Protein AF-A0A1B8NY16-F1 (afdb_monomer)

pLDDT: mean 71.14, std 13.87, range [37.94, 90.0]

InterPro domains:
  IPR021877 Protein of unknown function DUF3487 [PF11990] (3-83)
  IPR021877 Protein of unknown function DUF3487 [TIGR03750] (4-84)

Mean predicted aligned error: 12.6 Å

Radius of gyration: 19.55 Å; Cα contacts (8 Å, |Δi|>4): 75; chains: 1; bounding box: 52×28×58 Å

Organism: Halomonas elongata (NCBI:txid2746)

Foldseek 3Di:
DDDDPDPDPVVVPQDDDALRDHPVRLVVLLVVQLVVQQVVQVVVCVVVVNPVSRVVSSNVSSVVSRVVVSVVVNVVPVPDDDDPPVLVVVVVPDVPSVVVVVPD

Structure (mmCIF, N/CA/C/O backbone):
data_AF-A0A1B8NY16-F1
#
_entry.id   AF-A0A1B8NY16-F1
#
loop_
_atom_site.group_PDB
_atom_site.id
_atom_site.type_symbol
_atom_site.label_atom_id
_atom_site.label_alt_id
_atom_site.label_comp_id
_atom_site.label_asym_id
_atom_site.label_entity_id
_atom_site.label_seq_id
_atom_site.pdbx_PDB_ins_code
_atom_site.Cartn_x
_atom_site.Cartn_y
_atom_site.Cartn_z
_atom_site.occupancy
_atom_site.B_iso_or_equiv
_atom_site.auth_seq_id
_atom_site.auth_comp_id
_atom_site.auth_asym_id
_atom_site.auth_atom_id
_atom_site.pdbx_PDB_model_num
ATOM 1 N N . MET A 1 1 ? -39.351 17.097 30.750 1.00 46.84 1 MET A N 1
ATOM 2 C CA . MET A 1 1 ? -38.099 17.692 30.236 1.00 46.84 1 MET A CA 1
ATOM 3 C C . MET A 1 1 ? -37.035 16.610 30.277 1.00 46.84 1 MET A C 1
ATOM 5 O O . MET A 1 1 ? -36.627 16.229 31.364 1.00 46.84 1 MET A O 1
ATOM 9 N N . ALA A 1 2 ? -36.717 16.003 29.133 1.00 59.28 2 ALA A N 1
ATOM 10 C CA . ALA A 1 2 ? -35.856 14.825 29.070 1.00 59.28 2 ALA A CA 1
ATOM 11 C C . ALA A 1 2 ? -34.379 15.235 29.157 1.00 59.28 2 ALA A C 1
ATOM 13 O O . ALA A 1 2 ? -33.905 15.993 28.313 1.00 59.28 2 ALA A O 1
ATOM 14 N N . THR A 1 3 ? -33.670 14.742 30.174 1.00 62.75 3 THR A N 1
ATOM 15 C CA . THR A 1 3 ? -32.211 14.853 30.256 1.00 62.75 3 THR A CA 1
ATOM 16 C C . THR A 1 3 ? -31.618 13.684 29.479 1.00 62.75 3 THR A C 1
ATOM 18 O O . THR A 1 3 ? -31.992 12.531 29.686 1.00 62.75 3 THR A O 1
ATOM 21 N N . ILE A 1 4 ? -30.761 13.981 28.514 1.00 62.47 4 ILE A N 1
ATOM 22 C CA . ILE A 1 4 ? -30.123 12.970 27.681 1.00 62.47 4 ILE A CA 1
ATOM 23 C C . ILE A 1 4 ? -28.905 12.433 28.444 1.00 62.47 4 ILE A C 1
ATOM 25 O O . ILE A 1 4 ? -27.907 13.128 28.615 1.00 62.47 4 ILE A O 1
ATOM 29 N N . GLU A 1 5 ? -28.985 11.182 28.908 1.00 66.69 5 GLU A N 1
ATOM 30 C CA . GLU A 1 5 ? -27.860 10.420 29.475 1.00 66.69 5 GLU A CA 1
ATOM 31 C C . GLU A 1 5 ? -26.957 9.900 28.341 1.00 66.69 5 GLU A C 1
ATOM 33 O O . GLU A 1 5 ? -26.755 8.707 28.141 1.00 66.69 5 GLU A O 1
ATOM 38 N N . PHE A 1 6 ? -26.442 10.817 27.526 1.00 65.31 6 PHE A N 1
ATOM 39 C CA . PHE A 1 6 ? -25.422 10.511 26.533 1.00 65.31 6 PHE A CA 1
ATOM 40 C C . PHE A 1 6 ? -24.205 11.381 26.821 1.00 65.31 6 PHE A C 1
ATOM 42 O O . PHE A 1 6 ? -24.094 12.492 26.314 1.00 65.31 6 PHE A O 1
ATOM 49 N N . ILE A 1 7 ? -23.256 10.852 27.594 1.00 72.12 7 ILE A N 1
ATOM 50 C CA . ILE A 1 7 ? -21.850 11.232 27.432 1.00 72.12 7 ILE A CA 1
ATOM 51 C C . ILE A 1 7 ? -21.251 10.199 26.472 1.00 72.12 7 ILE A C 1
ATOM 53 O O . ILE A 1 7 ? -20.971 9.066 26.881 1.00 72.12 7 ILE A O 1
ATOM 57 N N . PRO A 1 8 ? -21.119 10.517 25.169 1.00 66.88 8 PRO A N 1
ATOM 58 C CA . PRO A 1 8 ? -20.786 9.514 24.172 1.00 66.88 8 PRO A CA 1
ATOM 59 C C . PRO A 1 8 ? -19.315 9.116 24.313 1.00 66.88 8 PRO A C 1
ATOM 61 O O . PRO A 1 8 ? -18.417 9.852 23.912 1.00 66.88 8 PRO A O 1
ATOM 64 N N . ARG A 1 9 ? -19.054 7.899 24.805 1.00 62.62 9 ARG A N 1
ATOM 65 C CA . ARG A 1 9 ? -17.716 7.265 24.788 1.00 62.62 9 ARG A CA 1
ATOM 66 C C . ARG A 1 9 ? -17.079 7.239 23.393 1.00 62.62 9 ARG A C 1
ATOM 68 O O . ARG A 1 9 ? -15.861 7.295 23.276 1.00 62.62 9 ARG A O 1
ATOM 75 N N . ARG A 1 10 ? -17.909 7.258 22.345 1.00 62.91 10 ARG A N 1
ATOM 76 C CA . ARG A 1 10 ? -17.500 7.376 20.938 1.00 62.91 10 ARG A CA 1
ATOM 77 C C . ARG A 1 10 ? -16.716 8.647 20.618 1.00 62.91 10 ARG A C 1
ATOM 79 O O . ARG A 1 10 ? -15.968 8.628 19.652 1.00 62.91 10 ARG A O 1
ATOM 86 N N . LEU A 1 11 ? -16.868 9.722 21.397 1.00 68.12 11 LEU A N 1
ATOM 87 C CA . LEU A 1 11 ? -16.125 10.962 21.158 1.00 68.12 11 LEU A CA 1
ATOM 88 C C . LEU A 1 11 ? -14.648 10.841 21.561 1.00 68.12 11 LEU A C 1
ATOM 90 O O . LEU A 1 11 ? -13.804 11.527 20.997 1.00 68.12 11 LEU A O 1
ATOM 94 N N . ASN A 1 12 ? -14.338 9.963 22.521 1.00 65.94 12 ASN A N 1
ATOM 95 C CA . ASN A 1 12 ? -12.973 9.727 22.995 1.00 65.94 12 ASN A CA 1
ATOM 96 C C . ASN A 1 12 ? -12.322 8.488 22.348 1.00 65.94 12 ASN A C 1
ATOM 98 O O . ASN A 1 12 ? -11.124 8.252 22.496 1.00 65.94 12 ASN A O 1
ATOM 102 N N . GLU A 1 13 ? -13.104 7.667 21.645 1.00 68.19 13 GLU A N 1
ATOM 103 C CA . GLU A 1 13 ? -12.579 6.556 20.856 1.00 68.19 13 GLU A CA 1
ATOM 104 C C . GLU A 1 13 ? -11.914 7.109 19.589 1.00 68.19 13 GLU A C 1
ATOM 106 O O . GLU A 1 13 ? -12.466 7.963 18.896 1.00 68.19 13 GLU A O 1
ATOM 111 N N . THR A 1 14 ? -10.709 6.625 19.277 1.00 63.81 14 THR A N 1
ATOM 112 C CA . THR A 1 14 ? -9.996 7.072 18.075 1.00 63.81 14 THR A CA 1
ATOM 113 C C . THR A 1 14 ? -10.838 6.776 16.832 1.00 63.81 14 THR A C 1
ATOM 115 O O . THR A 1 14 ? -11.271 5.634 16.642 1.00 63.81 14 THR A O 1
ATOM 118 N N . PRO A 1 15 ? -11.095 7.782 15.976 1.00 69.00 15 PRO A N 1
ATOM 119 C CA . PRO A 1 15 ? -12.012 7.616 14.863 1.00 69.00 15 PRO A CA 1
ATOM 120 C C . PRO A 1 15 ? -11.469 6.580 13.876 1.00 69.00 15 PRO A C 1
ATOM 122 O O . PRO A 1 15 ? -10.289 6.584 13.503 1.00 69.00 15 PRO A O 1
ATOM 125 N N . VAL A 1 16 ? -12.350 5.682 13.439 1.00 72.00 16 VAL A N 1
ATOM 126 C CA . VAL A 1 16 ? -12.058 4.744 12.353 1.00 72.00 16 VAL A CA 1
ATOM 127 C C . VAL A 1 16 ? -12.141 5.493 11.025 1.00 72.00 16 VAL A C 1
ATOM 129 O O . VAL A 1 16 ? -13.175 6.060 10.689 1.00 72.00 16 VAL A O 1
ATOM 132 N N . VAL A 1 17 ? -11.042 5.508 10.271 1.00 73.25 17 VAL A N 1
ATOM 133 C CA . VAL A 1 17 ? -10.927 6.267 9.014 1.00 73.25 17 VAL A CA 1
ATOM 134 C C . VAL A 1 17 ? -11.192 5.366 7.808 1.00 73.25 17 VAL A C 1
ATOM 136 O O . VAL A 1 17 ? -11.841 5.786 6.856 1.00 73.25 17 VAL A O 1
ATOM 139 N N . PHE A 1 18 ? -10.735 4.105 7.838 1.00 69.06 18 PHE A N 1
ATOM 140 C CA . PHE A 1 18 ? -10.844 3.213 6.677 1.00 69.06 18 PHE A CA 1
ATOM 141 C C . PHE A 1 18 ? -11.092 1.752 7.074 1.00 69.06 18 PHE A C 1
ATOM 143 O O . PHE A 1 18 ? -10.270 1.140 7.745 1.00 69.06 18 PHE A O 1
ATOM 150 N N . LYS A 1 19 ? -12.226 1.162 6.662 1.00 70.31 19 LYS A N 1
ATOM 151 C CA . LYS A 1 19 ? -12.566 -0.275 6.837 1.00 70.31 19 LYS A CA 1
ATOM 152 C C . LYS A 1 19 ? -12.346 -0.841 8.263 1.00 70.31 19 LYS A C 1
ATOM 154 O O . LYS A 1 19 ? -12.058 -2.023 8.427 1.00 70.31 19 LYS A O 1
ATOM 159 N N . GLY A 1 20 ? -12.516 -0.007 9.295 1.00 67.56 20 GLY A N 1
ATOM 160 C CA . GLY A 1 20 ? -12.318 -0.370 10.709 1.00 67.56 20 GLY A CA 1
ATOM 161 C C . GLY A 1 20 ? -10.899 -0.150 11.256 1.00 67.56 20 GLY A C 1
ATOM 162 O O . GLY A 1 20 ? -10.630 -0.554 12.385 1.00 67.56 20 GLY A O 1
ATOM 163 N N . MET A 1 21 ? -10.014 0.472 10.471 1.00 66.12 21 MET A N 1
ATOM 164 C CA . MET A 1 21 ? -8.669 0.915 10.855 1.00 66.12 21 MET A CA 1
ATOM 165 C C . MET A 1 21 ? -8.687 2.367 11.343 1.00 66.12 21 MET A C 1
ATOM 167 O O . MET A 1 21 ? -9.362 3.221 10.759 1.00 66.12 21 MET A O 1
ATOM 171 N N . THR A 1 22 ? -7.909 2.652 12.384 1.00 77.31 22 THR A N 1
ATOM 172 C CA . THR A 1 22 ? -7.584 4.011 12.844 1.00 77.31 22 THR A CA 1
ATOM 173 C C . THR A 1 22 ? -6.659 4.706 11.841 1.00 77.31 22 THR A C 1
ATOM 175 O O . THR A 1 22 ? -5.909 4.046 11.118 1.00 77.31 22 THR A O 1
ATOM 178 N N . GLY A 1 23 ? -6.671 6.04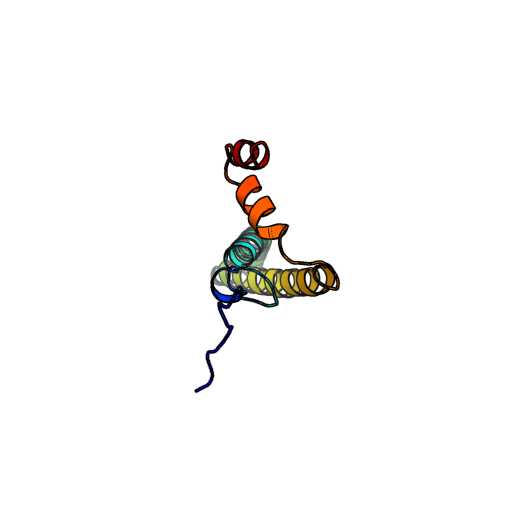2 11.796 1.00 78.19 23 GLY A N 1
ATOM 179 C CA . GLY A 1 23 ? -5.870 6.807 10.824 1.00 78.19 23 GLY A CA 1
ATOM 180 C C . GLY A 1 23 ? -4.374 6.452 10.819 1.00 78.19 23 GLY A C 1
ATOM 181 O O . GLY A 1 23 ? -3.755 6.392 9.759 1.00 78.19 23 GLY A O 1
ATOM 182 N N . ARG A 1 24 ? -3.803 6.123 11.986 1.00 74.19 24 ARG A N 1
ATOM 183 C CA . ARG A 1 24 ? -2.390 5.732 12.117 1.00 74.19 24 ARG A CA 1
ATOM 184 C C . ARG A 1 24 ? -2.100 4.327 11.579 1.00 74.19 24 ARG A C 1
ATOM 186 O O . ARG A 1 24 ? -1.066 4.116 10.955 1.00 74.19 24 ARG A O 1
ATOM 193 N N . GLU A 1 25 ? -3.016 3.380 11.775 1.00 76.69 25 GLU A N 1
ATOM 194 C CA . GLU A 1 25 ? -2.895 2.022 11.224 1.00 76.69 25 GLU A CA 1
ATOM 195 C C . GLU A 1 25 ? -2.976 2.047 9.692 1.00 76.69 25 GLU A C 1
ATOM 197 O O . GLU A 1 25 ? -2.191 1.381 9.018 1.00 76.69 25 GLU A O 1
ATOM 202 N N . VAL A 1 26 ? -3.874 2.874 9.141 1.00 83.25 26 VAL A N 1
ATOM 203 C CA . VAL A 1 26 ? -3.967 3.113 7.692 1.00 83.25 26 VAL A CA 1
ATOM 204 C C . VAL A 1 26 ? -2.645 3.657 7.164 1.00 83.25 26 VAL A C 1
ATOM 206 O O . VAL A 1 26 ? -2.120 3.119 6.194 1.00 83.25 26 VAL A O 1
ATOM 209 N N . ALA A 1 27 ? -2.077 4.670 7.824 1.00 83.62 27 ALA A N 1
ATOM 210 C CA . ALA A 1 27 ? -0.812 5.266 7.412 1.00 83.62 27 ALA A CA 1
ATOM 211 C C . ALA A 1 27 ? 0.337 4.242 7.384 1.00 83.62 27 ALA A C 1
ATOM 213 O O . ALA A 1 27 ? 1.085 4.214 6.413 1.00 83.62 27 ALA A O 1
ATOM 214 N N . MET A 1 28 ? 0.446 3.359 8.385 1.00 82.75 28 MET A N 1
ATOM 215 C CA . MET A 1 28 ? 1.491 2.324 8.424 1.00 82.75 28 MET A CA 1
ATOM 216 C C . MET A 1 28 ? 1.332 1.275 7.321 1.00 82.75 28 MET A C 1
ATOM 218 O O . MET A 1 28 ? 2.310 0.929 6.663 1.00 82.75 28 MET A O 1
ATOM 222 N N . VAL A 1 29 ? 0.113 0.781 7.083 1.00 86.19 29 VAL A N 1
ATOM 223 C CA . VAL A 1 29 ? -0.151 -0.195 6.008 1.00 86.19 29 VAL A CA 1
ATOM 224 C C . VAL A 1 29 ? 0.070 0.432 4.632 1.00 86.19 29 VAL A C 1
ATOM 226 O O . VAL A 1 29 ? 0.572 -0.226 3.717 1.00 86.19 29 VAL A O 1
ATOM 229 N N . ALA A 1 30 ? -0.273 1.711 4.488 1.00 86.31 30 ALA A N 1
ATOM 230 C CA . ALA A 1 30 ? -0.070 2.451 3.258 1.00 86.31 30 ALA A CA 1
ATOM 231 C C . ALA A 1 30 ? 1.422 2.694 2.988 1.00 86.31 30 ALA A C 1
ATOM 233 O O . ALA A 1 30 ? 1.891 2.386 1.897 1.00 86.31 30 ALA A O 1
ATOM 234 N N . PHE A 1 31 ? 2.188 3.154 3.985 1.00 87.88 31 PHE A N 1
ATOM 235 C CA . PHE A 1 31 ? 3.641 3.312 3.866 1.00 87.88 31 PHE A CA 1
ATOM 236 C C . PHE A 1 31 ? 4.342 1.975 3.616 1.00 87.88 31 PHE A C 1
ATOM 238 O O . PHE A 1 31 ? 5.181 1.885 2.726 1.00 87.88 31 PHE A O 1
ATOM 245 N N . GLY A 1 32 ? 3.966 0.922 4.347 1.00 87.19 32 GLY A N 1
ATOM 246 C CA . GLY A 1 32 ? 4.507 -0.420 4.140 1.00 87.19 32 GLY A CA 1
ATOM 247 C C . GLY A 1 32 ? 4.218 -0.946 2.734 1.00 87.19 32 GLY A C 1
ATOM 248 O O . GLY A 1 32 ? 5.114 -1.476 2.087 1.00 87.19 32 GLY A O 1
ATOM 249 N N . GLY A 1 33 ? 3.000 -0.736 2.224 1.00 85.75 33 GLY A N 1
ATOM 250 C CA . GLY A 1 33 ? 2.639 -1.075 0.846 1.00 85.75 33 GLY A CA 1
ATOM 251 C C . GLY A 1 33 ? 3.418 -0.266 -0.185 1.00 85.75 33 GLY A C 1
ATOM 252 O O . GLY A 1 33 ? 3.960 -0.838 -1.123 1.00 85.75 33 GLY A O 1
ATOM 253 N N . PHE A 1 34 ? 3.537 1.046 0.013 1.00 88.38 34 PHE A N 1
ATOM 254 C CA . PHE A 1 34 ? 4.298 1.919 -0.876 1.00 88.38 34 PHE A CA 1
ATOM 255 C C . PHE A 1 34 ? 5.767 1.487 -0.964 1.00 88.38 34 PHE A C 1
ATOM 257 O O . PHE A 1 34 ? 6.275 1.278 -2.061 1.00 88.38 34 PHE A O 1
ATOM 264 N N . VAL A 1 35 ? 6.427 1.268 0.178 1.00 89.75 35 VAL A N 1
ATOM 265 C CA . VAL A 1 35 ? 7.832 0.836 0.239 1.00 89.75 35 VAL A CA 1
ATOM 266 C C . VAL A 1 35 ? 8.014 -0.573 -0.330 1.00 89.75 35 VAL A C 1
ATOM 268 O O . VAL A 1 35 ? 8.975 -0.809 -1.056 1.00 89.75 35 VAL A O 1
ATOM 271 N N . ALA A 1 36 ? 7.087 -1.498 -0.065 1.00 88.69 36 ALA A N 1
ATOM 272 C CA . ALA A 1 36 ? 7.160 -2.864 -0.584 1.00 88.69 36 ALA A CA 1
ATOM 273 C C . ALA A 1 36 ? 6.990 -2.937 -2.111 1.00 88.69 36 ALA A C 1
ATOM 275 O O . ALA A 1 36 ? 7.613 -3.779 -2.756 1.00 88.69 36 ALA A O 1
ATOM 276 N N . PHE A 1 37 ? 6.173 -2.055 -2.699 1.00 86.38 37 PHE A N 1
ATOM 277 C CA . PHE A 1 37 ? 5.927 -2.016 -4.145 1.00 86.38 37 PHE A CA 1
ATOM 278 C C . PHE A 1 37 ? 6.868 -1.084 -4.924 1.00 86.38 37 PHE A C 1
ATOM 280 O O . PHE A 1 37 ? 6.878 -1.107 -6.156 1.00 86.38 37 PHE A O 1
ATOM 287 N N . LEU A 1 38 ? 7.712 -0.322 -4.231 1.00 87.56 38 LEU A N 1
ATOM 288 C CA . LEU A 1 38 ? 8.733 0.529 -4.837 1.00 87.56 38 LEU A CA 1
ATOM 289 C C . LEU A 1 38 ? 9.812 -0.276 -5.602 1.00 87.56 38 LEU A C 1
ATOM 291 O O . LEU A 1 38 ? 10.027 0.025 -6.778 1.00 87.56 38 LEU A O 1
ATOM 295 N N . PRO A 1 39 ? 10.442 -1.332 -5.035 1.00 87.69 39 PRO A N 1
ATOM 296 C CA . PRO A 1 39 ? 11.395 -2.161 -5.773 1.00 87.69 39 PRO A CA 1
ATOM 297 C C . PRO A 1 39 ? 10.817 -2.815 -7.039 1.00 87.69 39 PRO A C 1
ATOM 299 O O . PRO A 1 39 ? 11.423 -2.648 -8.099 1.00 87.69 39 PRO A O 1
ATOM 302 N N . PRO A 1 40 ? 9.658 -3.508 -7.010 1.00 85.12 40 PRO A N 1
ATOM 303 C CA . PRO A 1 40 ? 9.098 -4.076 -8.233 1.00 85.12 40 PRO A CA 1
ATOM 304 C C . PRO A 1 40 ? 8.690 -2.990 -9.239 1.00 85.12 40 PRO A C 1
ATOM 306 O O . PRO A 1 40 ? 8.826 -3.216 -10.436 1.00 85.12 40 PRO A O 1
ATOM 309 N N . GLY A 1 41 ? 8.279 -1.797 -8.788 1.00 81.50 41 GLY A N 1
ATOM 310 C CA . GLY A 1 41 ? 8.034 -0.649 -9.666 1.00 81.50 41 GLY A CA 1
ATOM 311 C C . GLY A 1 41 ? 9.289 -0.165 -10.403 1.00 81.50 41 GLY A C 1
ATOM 312 O O . GLY A 1 41 ? 9.219 0.121 -11.596 1.00 81.50 41 GLY A O 1
ATOM 313 N N . ILE A 1 42 ? 10.447 -0.131 -9.732 1.00 83.94 42 ILE A N 1
ATOM 314 C CA . ILE A 1 42 ? 11.741 0.209 -10.354 1.00 83.94 42 ILE A CA 1
ATOM 315 C C . ILE A 1 42 ? 12.151 -0.855 -11.377 1.00 83.94 42 ILE A C 1
ATOM 317 O O . ILE A 1 42 ? 12.537 -0.516 -12.495 1.00 83.94 42 ILE A O 1
ATOM 321 N N . VAL A 1 43 ? 12.034 -2.137 -11.019 1.00 84.38 43 VAL A N 1
ATOM 322 C CA . VAL A 1 43 ? 12.364 -3.250 -11.924 1.00 84.38 43 VAL A CA 1
ATOM 323 C C . VAL A 1 43 ? 11.493 -3.198 -13.182 1.00 84.38 43 VAL A C 1
ATOM 325 O O . VAL A 1 43 ? 12.002 -3.332 -14.294 1.00 84.38 43 VAL A O 1
ATOM 328 N N . LEU A 1 44 ? 10.193 -2.930 -13.026 1.00 81.81 44 LEU A N 1
ATOM 329 C CA . LEU A 1 44 ? 9.257 -2.827 -14.145 1.00 81.81 44 LEU A CA 1
ATOM 330 C C . LEU A 1 44 ? 9.526 -1.594 -15.022 1.00 81.81 44 LEU A C 1
ATOM 332 O O . LEU A 1 44 ? 9.444 -1.675 -16.247 1.00 81.81 44 LEU A O 1
ATOM 336 N N . ALA A 1 45 ? 9.891 -0.462 -14.412 1.00 83.75 45 ALA A N 1
ATOM 337 C CA . ALA A 1 45 ? 10.259 0.751 -15.136 1.00 83.75 45 ALA A CA 1
ATOM 338 C C . ALA A 1 45 ? 11.532 0.567 -15.971 1.00 83.75 45 ALA A C 1
ATOM 340 O O . ALA A 1 45 ? 11.598 1.077 -17.088 1.00 83.75 45 ALA A O 1
ATOM 341 N N . TRP A 1 46 ? 12.509 -0.198 -15.473 1.00 80.88 46 TRP A N 1
ATOM 342 C CA . TRP A 1 46 ? 13.708 -0.534 -16.240 1.00 80.88 46 TRP A CA 1
ATOM 343 C C . TRP A 1 46 ? 13.384 -1.401 -17.462 1.00 80.88 46 TRP A C 1
ATOM 345 O O . TRP A 1 46 ? 13.940 -1.183 -18.534 1.00 80.88 46 TRP A O 1
ATOM 355 N N . TRP A 1 47 ? 12.432 -2.328 -17.326 1.00 79.00 47 TRP A N 1
ATOM 356 C CA . TRP A 1 47 ? 12.015 -3.224 -18.408 1.00 79.00 47 TRP A CA 1
ATOM 357 C C . TRP A 1 47 ? 11.216 -2.522 -19.515 1.00 79.00 47 TRP A C 1
ATOM 359 O O . TRP A 1 47 ? 11.391 -2.824 -20.691 1.00 79.00 47 TRP A O 1
ATOM 369 N N . ILE A 1 48 ? 10.340 -1.582 -19.148 1.00 79.00 48 ILE A N 1
ATOM 370 C CA . ILE A 1 48 ? 9.453 -0.873 -20.090 1.00 79.00 48 ILE A CA 1
ATOM 371 C C . ILE A 1 48 ? 10.103 0.428 -20.609 1.00 79.00 48 ILE A C 1
ATOM 373 O O . ILE A 1 48 ? 9.665 0.989 -21.611 1.00 79.00 48 ILE A O 1
ATOM 377 N N . GLY A 1 49 ? 11.147 0.931 -19.939 1.00 74.94 49 GLY A N 1
ATOM 378 C CA . GLY A 1 49 ? 11.834 2.180 -20.293 1.00 74.94 49 GLY A CA 1
ATOM 379 C C . GLY A 1 49 ? 11.041 3.453 -19.967 1.00 74.94 49 GLY A C 1
ATOM 380 O O . GLY A 1 49 ? 11.425 4.547 -20.373 1.00 74.94 49 GLY A O 1
ATOM 381 N N . MET A 1 50 ? 9.932 3.333 -19.231 1.00 77.06 50 MET A N 1
ATOM 382 C CA . MET A 1 50 ? 9.024 4.435 -18.898 1.00 77.06 50 MET A CA 1
ATOM 383 C C . MET A 1 50 ? 9.155 4.807 -17.419 1.00 77.06 50 MET A C 1
ATOM 385 O O . MET A 1 50 ? 8.677 4.089 -16.541 1.00 77.06 50 MET A O 1
ATOM 389 N N . VAL A 1 51 ? 9.739 5.975 -17.132 1.00 75.12 51 VAL A N 1
ATOM 390 C CA . VAL A 1 51 ? 9.961 6.473 -15.755 1.00 75.12 51 VAL A CA 1
ATOM 391 C C . VAL A 1 51 ? 8.643 6.648 -14.980 1.00 75.12 51 VAL A C 1
ATOM 393 O O . VAL A 1 51 ? 8.597 6.468 -13.764 1.00 75.12 51 VAL A O 1
ATOM 396 N N . ALA A 1 52 ? 7.537 6.906 -15.684 1.00 81.50 52 ALA A N 1
ATOM 397 C CA . ALA A 1 52 ? 6.201 7.033 -15.098 1.00 81.50 52 ALA A CA 1
ATOM 398 C C . ALA A 1 52 ? 5.627 5.718 -14.520 1.00 81.50 52 ALA A C 1
ATOM 400 O O . ALA A 1 52 ? 4.612 5.748 -13.818 1.00 81.50 52 ALA A O 1
ATOM 401 N N . MET A 1 53 ? 6.263 4.564 -14.759 1.00 78.56 53 MET A N 1
ATOM 402 C CA . MET A 1 53 ? 5.815 3.286 -14.188 1.00 78.56 53 MET A CA 1
ATOM 403 C C . MET A 1 53 ? 6.105 3.157 -12.690 1.00 78.56 53 MET A C 1
ATOM 405 O O . MET A 1 53 ? 5.352 2.509 -11.968 1.00 78.56 53 MET A O 1
ATOM 409 N N . VAL A 1 54 ? 7.145 3.825 -12.186 1.00 80.44 54 VAL A N 1
ATOM 410 C CA . VAL A 1 54 ? 7.512 3.743 -10.765 1.00 80.44 54 VAL A CA 1
ATOM 411 C C . VAL A 1 54 ? 6.397 4.270 -9.846 1.00 80.44 54 VAL A C 1
ATOM 413 O O . VAL A 1 54 ? 5.958 3.516 -8.973 1.00 80.44 54 VAL A O 1
ATOM 416 N N . PRO A 1 55 ? 5.873 5.507 -10.018 1.00 83.38 55 PRO A N 1
ATOM 417 C CA . PRO A 1 55 ? 4.812 6.002 -9.143 1.00 83.38 55 PRO A CA 1
ATOM 418 C C . PRO A 1 55 ? 3.496 5.240 -9.331 1.00 83.38 55 PRO A C 1
ATOM 420 O O . PRO A 1 55 ? 2.791 5.006 -8.354 1.00 83.38 55 PRO A O 1
ATOM 423 N N . THR A 1 56 ? 3.160 4.802 -10.547 1.00 87.62 56 THR A N 1
ATOM 424 C CA . THR A 1 56 ? 1.894 4.094 -10.805 1.00 87.62 56 THR A CA 1
ATOM 425 C C . THR A 1 56 ? 1.847 2.731 -10.119 1.00 87.62 56 THR A C 1
ATOM 427 O O . THR A 1 56 ? 0.854 2.430 -9.457 1.00 87.62 56 THR A O 1
ATOM 430 N N . VAL A 1 57 ? 2.925 1.941 -10.181 1.00 86.44 57 VAL A N 1
ATOM 431 C CA . VAL A 1 57 ? 3.008 0.651 -9.473 1.00 86.44 57 VAL A CA 1
ATOM 432 C C . VAL A 1 57 ? 3.053 0.848 -7.957 1.00 86.44 57 VAL A C 1
ATOM 434 O O . VAL A 1 57 ? 2.388 0.110 -7.230 1.00 86.44 57 VAL A O 1
ATOM 437 N N . ALA A 1 58 ? 3.762 1.868 -7.468 1.00 87.31 58 ALA A N 1
ATOM 438 C CA . ALA A 1 58 ? 3.832 2.155 -6.037 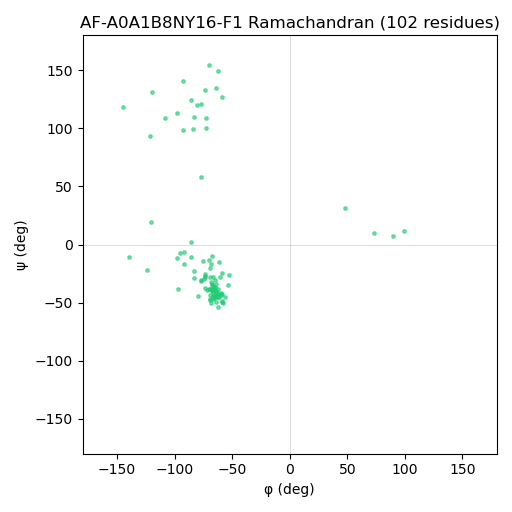1.00 87.31 58 ALA A CA 1
ATOM 439 C C . ALA A 1 58 ? 2.463 2.559 -5.455 1.00 87.31 58 ALA A C 1
ATOM 441 O O . ALA A 1 58 ? 2.049 2.028 -4.422 1.00 87.31 58 ALA A O 1
ATOM 442 N N . PHE A 1 59 ? 1.714 3.436 -6.137 1.00 88.38 59 PHE A N 1
ATOM 443 C CA . PHE A 1 59 ? 0.357 3.814 -5.722 1.00 88.38 59 PHE A CA 1
ATOM 444 C C . PHE A 1 59 ? -0.651 2.671 -5.895 1.00 88.38 59 PHE A C 1
ATOM 446 O O . PHE A 1 59 ? -1.497 2.469 -5.021 1.00 88.38 59 PHE A O 1
ATOM 453 N N . ALA A 1 60 ? -0.549 1.881 -6.969 1.00 90.00 60 ALA A N 1
ATOM 454 C CA . ALA A 1 60 ? -1.385 0.696 -7.153 1.00 90.00 60 ALA A CA 1
ATOM 455 C C . ALA A 1 60 ? -1.156 -0.327 -6.027 1.00 90.00 60 ALA A C 1
ATOM 457 O O . ALA A 1 60 ? -2.115 -0.826 -5.435 1.00 90.00 60 ALA A O 1
ATOM 458 N N . GLY A 1 61 ? 0.106 -0.579 -5.674 1.00 88.94 61 GLY A N 1
ATOM 459 C CA . GLY A 1 61 ? 0.507 -1.457 -4.579 1.00 88.94 61 GLY A CA 1
ATOM 460 C C . GLY A 1 61 ? 0.058 -0.969 -3.202 1.00 88.94 61 GLY A C 1
ATOM 461 O O . GLY A 1 61 ? -0.464 -1.753 -2.409 1.00 88.94 61 GLY A O 1
ATOM 462 N N . MET A 1 62 ? 0.176 0.336 -2.939 1.00 89.19 62 MET A N 1
ATOM 463 C CA . MET A 1 62 ? -0.356 0.994 -1.739 1.00 89.19 62 MET A CA 1
ATOM 464 C C . MET A 1 62 ? -1.881 0.831 -1.622 1.00 89.19 62 MET A C 1
ATOM 466 O O . MET A 1 62 ? -2.400 0.544 -0.545 1.00 89.19 62 MET A O 1
ATOM 470 N N . GLY A 1 63 ? -2.621 0.964 -2.727 1.00 87.88 63 GLY A N 1
ATOM 471 C CA . GLY A 1 63 ? -4.063 0.708 -2.743 1.00 87.88 63 GLY A CA 1
ATOM 472 C C . GLY A 1 63 ? -4.393 -0.756 -2.435 1.00 87.88 63 GLY A C 1
ATOM 473 O O . GLY A 1 63 ? -5.262 -1.050 -1.611 1.00 87.88 63 GLY A O 1
ATOM 474 N N . LEU A 1 64 ? -3.656 -1.686 -3.044 1.00 88.31 64 LEU A N 1
ATOM 475 C CA . LEU A 1 64 ? -3.826 -3.126 -2.849 1.00 88.31 64 LEU A CA 1
ATOM 476 C C . LEU A 1 64 ? -3.536 -3.549 -1.402 1.00 88.31 64 LEU A C 1
ATOM 478 O O . LEU A 1 64 ? -4.326 -4.289 -0.805 1.00 88.31 64 LEU A O 1
ATOM 482 N N . SER A 1 65 ? -2.464 -3.025 -0.800 1.00 87.12 65 SER A N 1
ATOM 483 C CA . SER A 1 65 ? -2.121 -3.298 0.598 1.00 87.12 65 SER A CA 1
ATOM 484 C C . SER A 1 65 ? -3.206 -2.803 1.557 1.00 87.12 65 SER A C 1
ATOM 486 O O . SER A 1 65 ? -3.553 -3.513 2.501 1.00 87.12 65 SER A O 1
ATOM 488 N N . LEU A 1 66 ? -3.822 -1.646 1.289 1.00 87.56 66 LEU A N 1
ATOM 489 C CA . LEU A 1 66 ? -4.935 -1.112 2.081 1.00 87.56 66 LEU A CA 1
ATOM 490 C C . LEU A 1 66 ? -6.210 -1.956 1.961 1.00 87.56 66 LEU A C 1
ATOM 492 O O . LEU A 1 66 ? -6.898 -2.194 2.961 1.00 87.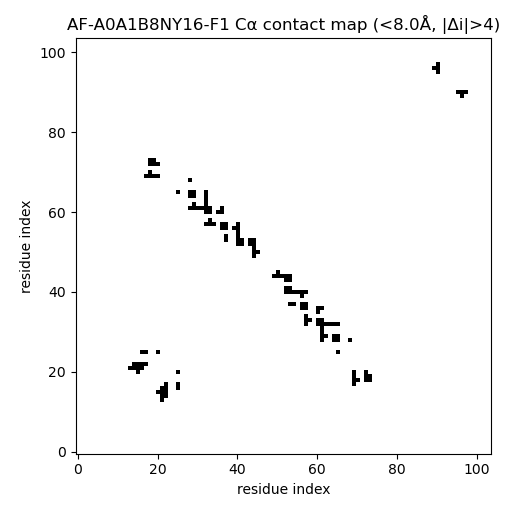56 66 LEU A O 1
ATOM 496 N N . LEU A 1 67 ? -6.529 -2.447 0.761 1.00 85.00 67 LEU A N 1
ATOM 497 C CA . LEU A 1 67 ? -7.685 -3.320 0.541 1.00 85.00 67 LEU A CA 1
ATOM 498 C C . LEU A 1 67 ? -7.543 -4.643 1.302 1.00 85.00 67 LEU A C 1
ATOM 500 O O . LEU A 1 67 ? -8.505 -5.088 1.950 1.00 85.00 67 LEU A O 1
ATOM 504 N N . VAL A 1 68 ? -6.352 -5.246 1.252 1.00 83.31 68 VAL A N 1
ATOM 505 C CA . VAL A 1 68 ? -6.010 -6.484 1.964 1.00 83.31 68 VAL A CA 1
ATOM 506 C C . VAL A 1 68 ? -5.957 -6.236 3.472 1.00 83.31 68 VAL A C 1
ATOM 508 O O . VAL A 1 68 ? -6.660 -6.920 4.219 1.00 83.31 68 VAL A O 1
ATOM 511 N N . GLY A 1 69 ? -5.240 -5.203 3.920 1.00 81.00 69 GLY A N 1
ATOM 512 C CA . GLY A 1 69 ? -5.119 -4.820 5.329 1.00 81.00 69 GLY A CA 1
ATOM 513 C C . GLY A 1 69 ? -6.474 -4.558 5.984 1.00 81.00 69 GLY A C 1
ATOM 514 O O . GLY A 1 69 ? -6.784 -5.119 7.035 1.00 81.00 69 GLY A O 1
ATOM 515 N N . GLY A 1 70 ? -7.361 -3.825 5.308 1.00 79.31 70 GLY A N 1
ATOM 516 C CA . GLY A 1 70 ? -8.719 -3.610 5.800 1.00 79.31 70 GLY A CA 1
ATOM 517 C C . GLY A 1 70 ? -9.597 -4.871 5.766 1.00 79.31 70 GLY A C 1
ATOM 518 O O . GLY A 1 70 ? -10.507 -5.015 6.579 1.00 79.31 70 GLY A O 1
ATOM 519 N N . SER A 1 71 ? -9.353 -5.821 4.855 1.00 79.50 71 SER A N 1
ATOM 520 C CA . SER A 1 71 ? -10.067 -7.114 4.847 1.00 79.50 71 SER A CA 1
ATOM 521 C C . SER A 1 71 ? -9.669 -7.983 6.036 1.00 79.50 71 SER A C 1
ATOM 523 O O . SER A 1 71 ? -10.537 -8.553 6.698 1.00 79.50 71 SER A O 1
ATOM 525 N N . ILE A 1 72 ? -8.368 -8.043 6.327 1.00 73.00 72 ILE A N 1
ATOM 526 C CA . ILE A 1 72 ? -7.804 -8.770 7.467 1.00 73.00 72 ILE A CA 1
ATOM 527 C C . ILE A 1 72 ? -8.326 -8.166 8.770 1.00 73.00 72 ILE A C 1
ATOM 529 O O . ILE A 1 72 ? -8.812 -8.897 9.633 1.00 73.00 72 ILE A O 1
ATOM 533 N N . MET A 1 73 ? -8.333 -6.836 8.887 1.00 69.62 73 MET A N 1
ATOM 534 C CA . MET A 1 73 ? -8.764 -6.186 10.122 1.00 69.62 73 MET A CA 1
ATOM 535 C C . MET A 1 73 ? -10.264 -6.353 10.391 1.00 69.62 73 MET A C 1
ATOM 537 O O . MET A 1 73 ? -10.671 -6.528 11.539 1.00 69.62 73 MET A O 1
ATOM 541 N N . ARG A 1 74 ? -11.090 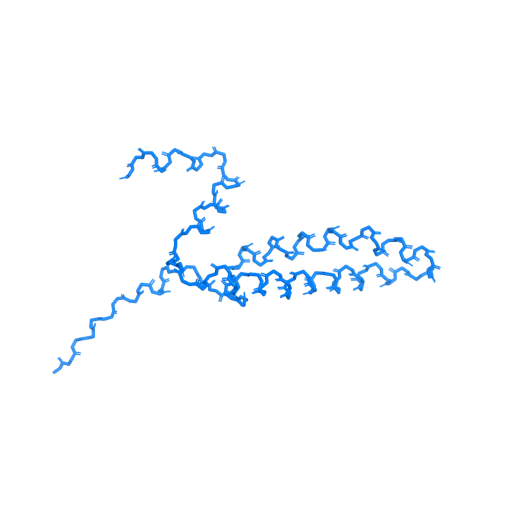-6.425 9.339 1.00 70.31 74 ARG A N 1
ATOM 542 C CA . ARG A 1 74 ? -12.523 -6.744 9.458 1.00 70.31 74 ARG A CA 1
ATOM 543 C C . ARG A 1 74 ? -12.774 -8.181 9.937 1.00 70.31 74 ARG A C 1
ATOM 545 O O . ARG A 1 74 ? -13.793 -8.429 10.576 1.00 70.31 74 ARG A O 1
ATOM 552 N N . ARG A 1 75 ? -11.859 -9.119 9.654 1.00 68.56 75 ARG A N 1
ATOM 553 C CA . ARG A 1 75 ? -11.904 -10.503 10.165 1.00 68.56 75 ARG A CA 1
ATOM 554 C C . ARG A 1 75 ? -11.389 -10.590 11.602 1.00 68.56 75 ARG A C 1
ATOM 556 O O . ARG A 1 75 ? -12.048 -11.204 12.430 1.00 68.56 75 ARG A O 1
ATOM 563 N N . LEU A 1 76 ? -10.274 -9.925 11.910 1.00 65.00 76 LEU A N 1
ATOM 564 C CA . LEU A 1 76 ? -9.670 -9.916 13.249 1.00 65.00 76 LEU A CA 1
ATOM 565 C C . LEU A 1 76 ? -10.566 -9.256 14.309 1.00 65.00 76 LEU A C 1
ATOM 567 O O . LEU A 1 76 ? -10.572 -9.680 15.462 1.00 65.00 76 LEU A O 1
ATOM 571 N N . ARG A 1 77 ? -11.341 -8.233 13.922 1.00 63.38 77 ARG A N 1
ATOM 572 C CA . ARG A 1 77 ? -12.256 -7.510 14.822 1.00 63.38 77 ARG A CA 1
ATOM 573 C C . ARG A 1 77 ? -13.643 -8.164 14.966 1.00 63.38 77 ARG A C 1
ATOM 575 O O . ARG A 1 77 ? -14.480 -7.629 15.689 1.00 63.38 77 ARG A O 1
ATOM 582 N N . ARG A 1 78 ? -13.919 -9.322 14.343 1.00 58.88 78 ARG A N 1
ATOM 583 C CA . ARG A 1 78 ? -15.150 -10.091 14.623 1.00 58.88 78 ARG A CA 1
ATOM 584 C C . ARG A 1 78 ? -15.030 -10.756 16.001 1.00 58.88 78 ARG A C 1
ATOM 586 O O . ARG A 1 78 ? -14.388 -11.789 16.140 1.00 58.88 78 ARG A O 1
ATOM 593 N N . GLY A 1 79 ? -15.650 -10.145 17.013 1.00 57.03 79 GLY A N 1
ATOM 594 C CA . GLY A 1 79 ? -15.850 -10.745 18.341 1.00 57.03 79 GLY A CA 1
ATOM 595 C C . GLY A 1 79 ? -14.872 -10.325 19.444 1.00 57.03 79 GLY A C 1
ATOM 596 O O . GLY A 1 79 ? -14.869 -10.955 20.495 1.00 57.03 79 GLY A O 1
ATOM 597 N N . ARG A 1 80 ? -14.046 -9.287 19.247 1.00 56.19 80 ARG A N 1
ATOM 598 C CA . ARG A 1 80 ? -13.140 -8.764 20.290 1.00 56.19 80 ARG A CA 1
ATOM 599 C C . ARG A 1 80 ? -13.458 -7.294 20.612 1.00 56.19 80 ARG A C 1
ATOM 601 O O . ARG A 1 80 ? -13.594 -6.512 19.668 1.00 56.19 80 ARG A O 1
ATOM 608 N N . PRO A 1 81 ? -13.594 -6.907 21.901 1.00 55.00 81 PRO A N 1
ATOM 609 C CA . PRO A 1 81 ? -13.780 -5.511 22.290 1.00 55.00 81 PRO A CA 1
ATOM 610 C C . PRO A 1 81 ? -12.556 -4.672 21.869 1.00 55.00 81 PRO A C 1
ATOM 612 O O . PRO A 1 81 ? -11.448 -5.212 21.806 1.00 55.00 81 PRO A O 1
ATOM 615 N N . PRO A 1 82 ? -12.723 -3.374 21.555 1.00 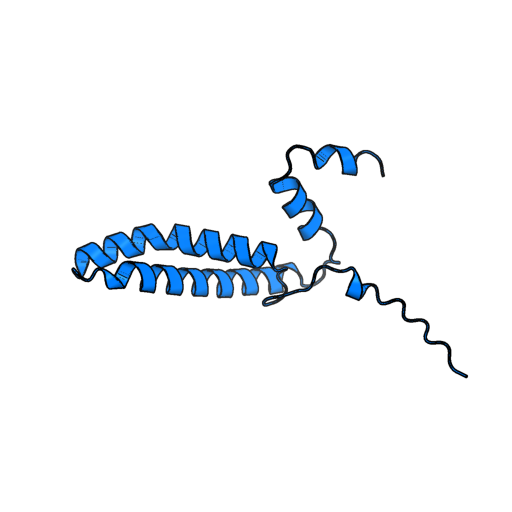61.38 82 PRO A N 1
ATOM 616 C CA . PRO A 1 82 ? -11.623 -2.499 21.155 1.00 61.38 82 PRO A CA 1
ATOM 617 C C . PRO A 1 82 ? -10.897 -1.913 22.381 1.00 61.38 82 PR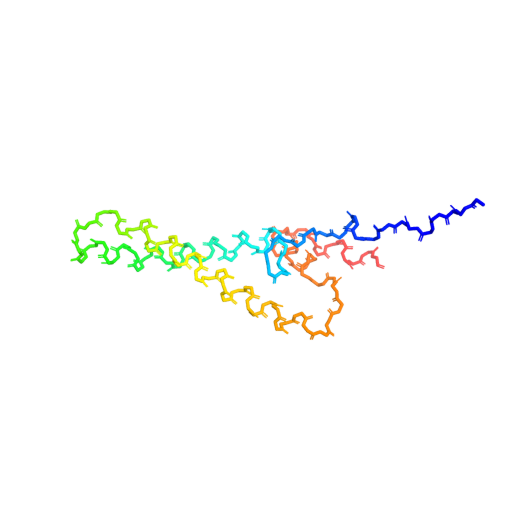O A C 1
ATOM 619 O O . PRO A 1 82 ? -11.396 -0.973 22.992 1.00 61.38 82 PRO A O 1
ATOM 622 N N . PRO A 1 83 ? -9.741 -2.479 22.777 1.00 51.47 83 PRO A N 1
ATOM 623 C CA . PRO A 1 83 ? -8.701 -1.621 23.369 1.00 51.47 83 PRO A CA 1
ATOM 624 C C . PRO A 1 83 ? -7.251 -1.933 22.938 1.00 51.47 83 PRO A C 1
ATOM 626 O O . PRO A 1 83 ? -6.351 -1.140 23.200 1.00 51.47 83 PRO A O 1
ATOM 629 N N . PHE A 1 84 ? -6.986 -3.058 22.263 1.00 51.09 84 PHE A N 1
ATOM 630 C CA . PHE A 1 84 ? -5.610 -3.566 22.122 1.00 51.09 84 PHE A CA 1
ATOM 631 C C . PHE A 1 84 ? -4.746 -2.822 21.084 1.00 51.09 84 PHE A C 1
ATOM 633 O O . PHE A 1 84 ? -3.535 -2.719 21.266 1.00 51.09 84 PHE A O 1
ATOM 640 N N . SER A 1 85 ? -5.327 -2.271 20.012 1.00 53.31 85 SER A N 1
ATOM 641 C CA . SER A 1 85 ? -4.514 -1.775 18.892 1.00 53.31 85 SER A CA 1
ATOM 642 C C . SER A 1 85 ? -3.953 -0.359 19.090 1.00 53.31 85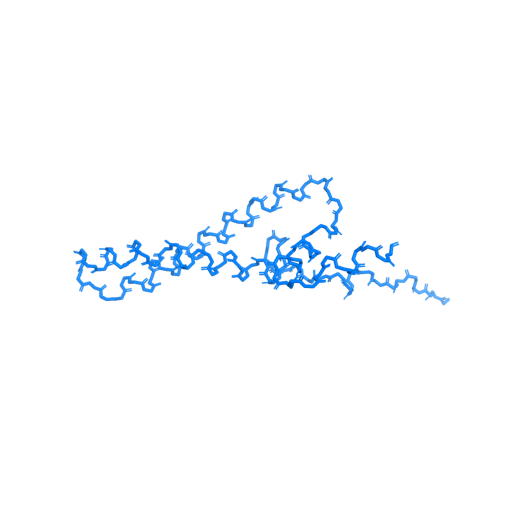 SER A C 1
ATOM 644 O O . SER A 1 85 ? -2.844 -0.085 18.634 1.00 53.31 85 SER A O 1
ATOM 646 N N . THR A 1 86 ? -4.627 0.521 19.846 1.00 54.34 86 THR A N 1
ATOM 647 C CA . THR A 1 86 ? -4.081 1.848 20.195 1.00 54.34 86 THR A CA 1
ATOM 648 C C . THR A 1 86 ? -2.907 1.728 21.157 1.00 54.34 86 THR A C 1
ATOM 650 O O . THR A 1 86 ? -1.873 2.334 20.893 1.00 54.34 86 THR A O 1
ATOM 653 N N . VAL A 1 87 ? -3.028 0.924 22.222 1.00 55.28 87 VAL A N 1
ATOM 654 C CA . VAL A 1 87 ? -1.946 0.731 23.202 1.00 55.28 87 VAL A CA 1
ATOM 655 C C . VAL A 1 87 ? -0.763 0.006 22.558 1.00 55.28 87 VAL A C 1
ATOM 657 O O . VAL A 1 87 ? 0.343 0.525 22.632 1.00 55.28 87 VAL A O 1
ATOM 660 N N . ALA A 1 88 ? -0.991 -1.088 21.818 1.00 56.22 88 ALA A N 1
ATOM 661 C CA . ALA A 1 88 ? 0.081 -1.844 21.160 1.00 56.22 88 ALA A CA 1
ATOM 662 C C . ALA A 1 88 ? 0.830 -1.034 20.081 1.00 56.22 88 ALA A C 1
ATOM 664 O O . ALA A 1 88 ? 2.053 -1.102 19.969 1.00 56.22 88 ALA A O 1
ATOM 665 N N . CYS A 1 89 ? 0.112 -0.229 19.291 1.00 55.19 89 CYS A N 1
ATOM 666 C CA . CYS A 1 89 ? 0.728 0.636 18.283 1.00 55.19 89 CYS A CA 1
ATOM 667 C C . CYS A 1 89 ? 1.420 1.855 18.922 1.00 55.19 89 CYS A C 1
ATOM 669 O O . CYS A 1 89 ? 2.412 2.339 18.386 1.00 55.19 89 CYS A O 1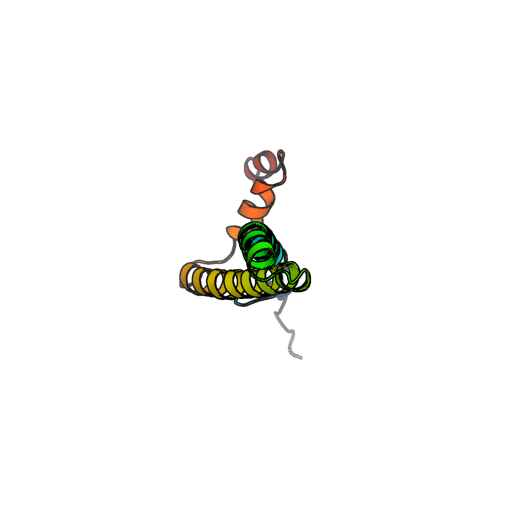
ATOM 671 N N . ASN A 1 90 ? 0.941 2.342 20.076 1.00 56.78 90 ASN A N 1
ATOM 672 C CA . ASN A 1 90 ? 1.632 3.387 20.836 1.00 56.78 90 ASN A CA 1
ATOM 673 C C . ASN A 1 90 ? 2.925 2.857 21.475 1.00 56.78 90 ASN A C 1
ATOM 675 O O . ASN A 1 90 ? 3.944 3.540 21.458 1.00 56.78 90 ASN A O 1
ATOM 679 N N . THR A 1 91 ? 2.915 1.6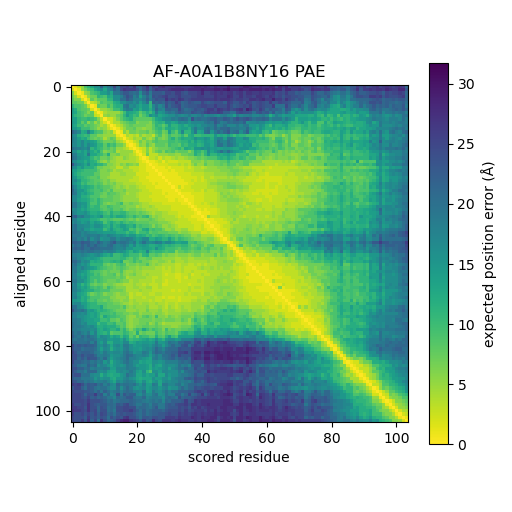15 21.966 1.00 54.06 91 THR A N 1
ATOM 680 C CA . THR A 1 91 ? 4.099 0.961 22.539 1.00 54.06 91 THR A CA 1
ATOM 681 C C . THR A 1 91 ? 5.129 0.538 21.500 1.00 54.06 91 THR A C 1
ATOM 683 O O . THR A 1 91 ? 6.307 0.476 21.820 1.00 54.06 91 THR A O 1
ATOM 686 N N . ALA A 1 92 ? 4.718 0.292 20.253 1.00 58.44 92 ALA A N 1
ATOM 687 C CA . ALA A 1 92 ? 5.637 -0.086 19.178 1.00 58.44 92 ALA A CA 1
ATOM 688 C C . ALA A 1 92 ? 6.587 1.049 18.739 1.00 58.44 92 ALA A C 1
ATOM 690 O O . ALA A 1 92 ? 7.584 0.771 18.082 1.00 58.44 92 ALA A O 1
ATOM 691 N N . TRP A 1 93 ? 6.287 2.307 19.088 1.00 46.56 93 TRP A N 1
ATOM 692 C CA . TRP A 1 93 ? 7.056 3.477 18.637 1.00 46.56 93 TRP A CA 1
ATOM 693 C C . TRP A 1 93 ? 7.599 4.357 19.765 1.00 46.56 93 TRP A C 1
ATOM 695 O O . TRP A 1 93 ? 8.570 5.074 19.542 1.00 46.56 93 TRP A O 1
ATOM 705 N N . LEU A 1 94 ? 7.019 4.311 20.971 1.00 48.88 94 LEU A N 1
ATOM 706 C CA . LEU A 1 94 ? 7.577 5.008 22.129 1.00 48.88 94 LEU A CA 1
ATOM 707 C C . LEU A 1 94 ? 8.406 4.042 22.988 1.00 48.88 94 LEU A C 1
ATOM 709 O O . LEU A 1 94 ? 7.814 3.182 23.645 1.00 48.88 94 LEU A O 1
ATOM 713 N N . PRO A 1 95 ? 9.739 4.216 23.088 1.00 54.19 95 PRO A N 1
ATOM 714 C CA . PRO A 1 95 ? 10.576 3.385 23.956 1.00 54.19 95 PRO A CA 1
ATOM 715 C C . PRO A 1 95 ? 10.207 3.494 25.447 1.00 54.19 95 PRO A C 1
ATOM 717 O O . PRO A 1 95 ? 10.591 2.631 26.229 1.00 54.19 95 PRO A O 1
ATOM 720 N N . TRP A 1 96 ? 9.432 4.508 25.857 1.00 55.50 96 TRP A N 1
ATOM 721 C CA . TRP A 1 96 ? 8.980 4.671 27.244 1.00 55.50 96 TRP A CA 1
ATOM 722 C C . TRP A 1 96 ? 7.592 4.093 27.540 1.00 55.50 96 TRP A C 1
ATOM 724 O O . TRP A 1 96 ? 7.156 4.123 28.682 1.00 55.50 96 TRP A O 1
ATOM 734 N N . ALA A 1 97 ? 6.819 3.626 26.556 1.00 50.22 97 ALA A N 1
ATOM 735 C CA . ALA A 1 97 ? 5.398 3.325 26.786 1.00 50.22 97 ALA A CA 1
ATOM 736 C C . ALA A 1 97 ? 5.148 2.093 27.681 1.00 50.22 97 ALA A C 1
ATOM 738 O O . ALA A 1 97 ? 4.037 1.916 28.177 1.00 50.22 97 ALA A O 1
ATOM 739 N N . GLY A 1 98 ? 6.176 1.278 27.938 1.00 51.34 98 GLY A N 1
ATOM 740 C CA . GLY A 1 98 ? 6.113 0.170 28.893 1.00 51.34 98 GLY A CA 1
ATOM 741 C C . GLY A 1 98 ? 6.004 0.597 30.363 1.00 51.34 98 GLY A C 1
ATOM 742 O O . GLY A 1 98 ? 5.539 -0.195 31.174 1.00 51.34 98 GLY A O 1
ATOM 743 N N . THR A 1 99 ? 6.372 1.832 30.731 1.00 49.44 99 THR A N 1
ATOM 744 C CA . THR A 1 99 ? 6.342 2.273 32.141 1.00 49.44 99 THR A CA 1
ATOM 745 C C . THR A 1 99 ? 4.969 2.748 32.610 1.00 49.44 99 THR A C 1
ATOM 747 O O . THR A 1 99 ? 4.686 2.684 33.801 1.00 49.44 99 THR A O 1
ATOM 750 N N . VAL A 1 100 ? 4.081 3.174 31.705 1.00 50.66 100 VAL A N 1
ATOM 751 C CA . VAL A 1 100 ? 2.738 3.656 32.086 1.00 50.66 100 VAL A CA 1
ATOM 752 C C . VAL A 1 100 ? 1.791 2.494 32.410 1.00 50.66 100 VAL A C 1
ATOM 754 O O . VAL A 1 100 ? 0.942 2.622 33.282 1.00 50.66 100 VAL A O 1
ATOM 757 N N . ALA A 1 101 ? 1.973 1.338 31.763 1.00 49.41 101 ALA A N 1
ATOM 758 C CA . ALA A 1 101 ? 1.146 0.147 31.977 1.00 49.41 101 ALA A CA 1
ATOM 759 C C . ALA A 1 101 ? 1.442 -0.600 33.293 1.00 49.41 101 ALA A C 1
ATOM 761 O O . ALA A 1 101 ? 0.655 -1.450 33.691 1.00 49.41 101 ALA A O 1
ATOM 762 N N . ALA A 1 102 ? 2.562 -0.309 33.962 1.00 48.34 102 ALA A N 1
ATOM 763 C CA . ALA A 1 102 ? 2.931 -0.952 35.225 1.00 48.34 102 ALA A CA 1
ATOM 764 C C . ALA A 1 102 ? 2.316 -0.275 36.469 1.00 48.34 102 ALA A C 1
ATOM 766 O O . ALA A 1 102 ? 2.390 -0.841 37.555 1.00 48.34 102 ALA A O 1
ATOM 767 N N . ASN A 1 103 ? 1.719 0.916 36.319 1.00 45.19 103 ASN A N 1
ATOM 768 C CA . ASN A 1 103 ? 1.298 1.777 37.434 1.00 45.19 103 ASN A CA 1
ATOM 769 C C . ASN A 1 103 ? -0.212 2.098 37.458 1.00 45.19 103 ASN A C 1
ATOM 771 O O . ASN A 1 103 ? -0.622 3.066 38.100 1.00 45.19 103 ASN A O 1
ATOM 775 N N . THR A 1 104 ? -1.040 1.305 36.777 1.00 37.94 104 THR A N 1
ATOM 776 C CA . THR A 1 104 ? -2.514 1.384 36.825 1.00 37.94 104 THR A CA 1
ATOM 777 C C . THR A 1 104 ? -3.105 -0.007 36.857 1.00 37.94 104 THR A C 1
ATOM 779 O O . THR A 1 104 ? -4.010 -0.239 37.682 1.00 37.94 104 THR A O 1
#

Nearest PDB structures (foldseek):
  7aqq-assembly1_f  TM=4.696E-01  e=6.823E+00  Arabidopsis thaliana
  8ssg-assembly1_G-2  TM=4.884E-01  e=6.049E+00  Hydrogenobacter thermophilus TK-6

Sequence (104 aa):
MATIEFIPRRLNETPVVFKGMTGREVAMVAFGGFVAFLPPGIVLAWWIGMVAMVPTVAFAGMGLSLLVGGSIMRRLRRGRPPPFSTVACNTAWLPWAGTVAANT

Solvent-accessible surface area (backbone atoms only — not comparable to full-atom values): 6080 Å² total; per-residue (Å²): 136,87,81,80,94,66,83,62,67,71,78,77,44,81,64,64,69,51,67,82,30,37,61,67,58,49,50,52,42,31,51,51,20,28,61,66,23,36,61,61,11,49,56,50,17,66,75,73,70,38,77,73,40,30,64,53,39,14,52,51,33,17,50,51,34,42,56,50,52,30,52,51,48,52,58,69,54,66,89,55,84,94,64,64,65,66,56,53,59,48,44,74,74,37,95,65,48,72,64,65,74,75,76,118

Secondary structure (DSSP, 8-state):
--------GGGTSPPEEETTEEHHHHHHHHHHHHHHHHHHHHHHHHHH--TTHHHHHHHHHHHHHHHHHHHHHHHHTTT--S-HHHHHHHHTT-TTTTTTTT--